Protein AF-A0A961RFS2-F1 (afdb_monomer)

Mean predicted aligned error: 8.81 Å

pLDDT: mean 84.56, std 9.55, range [59.19, 94.88]

Solvent-accessible surface area (backbone atoms only — not comparable to full-atom values): 3224 Å² total; per-residue (Å²): 130,66,68,69,62,55,53,53,52,51,53,56,58,58,59,62,74,71,72,76,81,74,84,87,85,52,72,32,68,48,68,76,58,35,57,54,49,30,68,72,28,65,96,77,54,73,58,41,81,103

Structure (mmCIF, N/CA/C/O backbone):
data_AF-A0A961RFS2-F1
#
_entry.id   AF-A0A961RFS2-F1
#
loop_
_atom_site.group_PDB
_atom_site.id
_atom_site.type_symbol
_atom_site.label_atom_id
_atom_site.label_alt_id
_atom_site.label_comp_id
_atom_site.label_asym_id
_atom_site.label_entity_id
_atom_site.label_seq_id
_atom_site.pdbx_PDB_ins_code
_atom_site.Cartn_x
_atom_site.Cartn_y
_atom_site.Cartn_z
_atom_site.occupancy
_atom_site.B_iso_or_equiv
_atom_site.auth_seq_id
_atom_site.auth_comp_id
_atom_site.auth_asym_id
_atom_site.auth_atom_id
_atom_site.pdbx_PDB_model_num
ATOM 1 N N . MET A 1 1 ? 31.054 -0.953 -34.710 1.00 59.19 1 MET A N 1
ATOM 2 C CA . MET A 1 1 ? 30.357 -1.636 -33.596 1.00 59.19 1 MET A CA 1
ATOM 3 C C . MET A 1 1 ? 29.073 -2.212 -34.168 1.00 59.19 1 MET A C 1
ATOM 5 O O . MET A 1 1 ? 28.323 -1.455 -34.765 1.00 59.19 1 MET A O 1
ATOM 9 N N . SER A 1 2 ? 28.866 -3.529 -34.117 1.00 74.12 2 SER A N 1
ATOM 10 C CA . SER A 1 2 ? 27.722 -4.162 -34.792 1.00 74.12 2 SER A CA 1
ATOM 11 C C . SER A 1 2 ? 26.388 -3.659 -34.213 1.00 74.12 2 SER A C 1
ATOM 13 O O . SER A 1 2 ? 26.259 -3.630 -32.985 1.00 74.12 2 SER A O 1
ATOM 15 N N . PRO A 1 3 ? 25.386 -3.307 -35.044 1.00 78.44 3 PRO A N 1
ATOM 16 C CA . PRO A 1 3 ? 24.119 -2.722 -34.582 1.00 78.44 3 PRO A CA 1
ATOM 17 C C . PRO A 1 3 ? 23.359 -3.652 -33.624 1.00 78.44 3 PRO A C 1
ATOM 19 O O . PRO A 1 3 ? 22.725 -3.193 -32.678 1.00 78.44 3 PRO A O 1
ATOM 22 N N . ALA A 1 4 ? 23.529 -4.968 -33.786 1.00 83.38 4 ALA A N 1
ATOM 23 C CA . ALA A 1 4 ? 22.974 -5.988 -32.900 1.00 83.38 4 ALA A CA 1
ATOM 24 C C . ALA A 1 4 ? 23.424 -5.841 -31.432 1.00 83.38 4 ALA A C 1
ATOM 26 O O . ALA A 1 4 ? 22.634 -6.047 -30.516 1.00 83.38 4 ALA A O 1
ATOM 27 N N . ARG A 1 5 ? 24.679 -5.434 -31.191 1.00 82.50 5 ARG A N 1
ATOM 28 C CA . ARG A 1 5 ? 25.207 -5.225 -29.830 1.00 82.50 5 ARG A CA 1
ATOM 29 C C . ARG A 1 5 ? 24.571 -4.006 -29.161 1.00 82.50 5 ARG A C 1
ATOM 31 O O . ARG A 1 5 ? 24.320 -4.033 -27.963 1.00 82.50 5 ARG A O 1
ATOM 38 N N . SER A 1 6 ? 24.301 -2.959 -29.942 1.00 83.44 6 SER A N 1
ATOM 39 C CA . SER A 1 6 ? 23.658 -1.734 -29.458 1.00 83.44 6 SER A CA 1
ATOM 40 C C . SER A 1 6 ? 22.188 -1.968 -29.108 1.00 83.44 6 SER A C 1
ATOM 42 O O . SER A 1 6 ? 21.755 -1.522 -28.049 1.00 83.44 6 SER A O 1
ATOM 44 N N . LEU A 1 7 ? 21.453 -2.731 -29.928 1.00 89.56 7 LEU A N 1
ATOM 45 C CA . LEU A 1 7 ? 20.077 -3.131 -29.609 1.00 89.56 7 LEU A CA 1
ATOM 46 C C . LEU A 1 7 ? 19.999 -3.990 -28.343 1.00 89.56 7 LEU A C 1
ATOM 48 O O . LEU A 1 7 ? 19.123 -3.773 -27.511 1.00 89.56 7 LEU A O 1
ATOM 52 N N . PHE A 1 8 ? 20.923 -4.937 -28.177 1.00 88.56 8 PHE A N 1
ATOM 53 C CA . PHE A 1 8 ? 20.954 -5.803 -26.999 1.00 88.56 8 PHE A CA 1
ATOM 54 C C . PHE A 1 8 ? 21.170 -5.012 -25.698 1.00 88.56 8 PHE A C 1
ATOM 56 O O . PHE A 1 8 ? 20.478 -5.242 -24.710 1.00 88.56 8 PHE A O 1
ATOM 63 N N . LEU A 1 9 ? 22.082 -4.035 -25.710 1.00 88.06 9 LEU A N 1
ATOM 64 C CA . LEU A 1 9 ? 22.322 -3.146 -24.568 1.00 88.06 9 LEU A CA 1
ATOM 65 C C . LEU A 1 9 ? 21.112 -2.252 -24.261 1.00 88.06 9 LEU A C 1
ATOM 67 O O . LEU A 1 9 ? 20.756 -2.097 -23.096 1.00 88.06 9 LEU A O 1
ATOM 71 N N . ALA A 1 10 ? 20.461 -1.698 -25.288 1.00 86.06 10 ALA A N 1
ATOM 72 C CA . ALA A 1 10 ? 19.263 -0.877 -25.114 1.00 86.06 10 ALA A CA 1
ATOM 73 C C . ALA A 1 10 ? 18.104 -1.680 -24.499 1.00 86.06 10 ALA A C 1
ATOM 75 O O . ALA A 1 10 ? 17.462 -1.209 -23.565 1.00 86.06 10 ALA A O 1
ATOM 76 N N . ALA A 1 11 ? 17.891 -2.918 -24.956 1.00 85.38 11 ALA A N 1
ATOM 77 C CA . ALA A 1 11 ? 16.881 -3.812 -24.394 1.00 85.38 11 ALA A CA 1
ATOM 78 C C . ALA A 1 11 ? 17.152 -4.143 -22.916 1.00 85.38 11 ALA A C 1
ATOM 80 O O . ALA A 1 11 ? 16.226 -4.150 -22.103 1.00 85.38 11 ALA A O 1
ATOM 81 N N . LEU A 1 12 ? 18.422 -4.362 -22.553 1.00 85.12 12 LEU A N 1
ATOM 82 C CA . LEU A 1 12 ? 18.814 -4.600 -21.164 1.00 85.12 12 LEU A CA 1
ATOM 83 C C . LEU A 1 12 ? 18.503 -3.382 -20.276 1.00 85.12 12 LEU A C 1
ATOM 85 O O . LEU A 1 12 ? 17.919 -3.543 -19.208 1.00 85.12 12 LEU A O 1
ATOM 89 N N . LEU A 1 13 ? 18.833 -2.169 -20.736 1.00 84.31 13 LEU A N 1
ATOM 90 C CA . LEU A 1 13 ? 18.563 -0.920 -20.009 1.00 84.31 13 LEU A CA 1
ATOM 91 C C . LEU A 1 13 ? 17.064 -0.618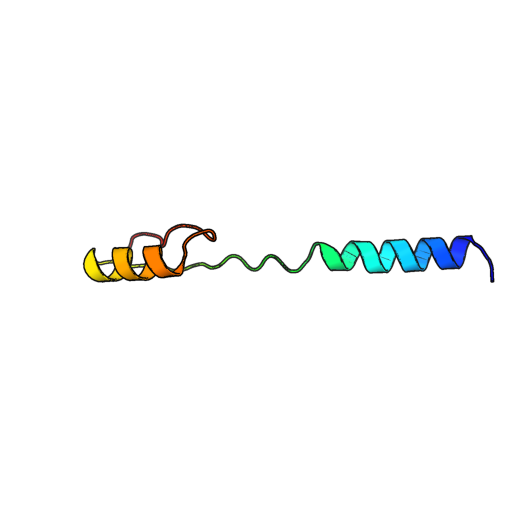 -19.873 1.00 84.31 13 LEU A C 1
ATOM 93 O O . LEU A 1 13 ? 16.635 -0.116 -18.841 1.00 84.31 13 LEU A O 1
ATOM 97 N N . SER A 1 14 ? 16.247 -0.924 -20.882 1.00 81.25 14 SER A N 1
ATOM 98 C CA . SER A 1 14 ? 14.795 -0.731 -20.787 1.00 81.25 14 SER A CA 1
ATOM 99 C C . SER A 1 14 ? 14.134 -1.698 -19.800 1.00 81.25 14 SER A C 1
ATOM 101 O O . SER A 1 1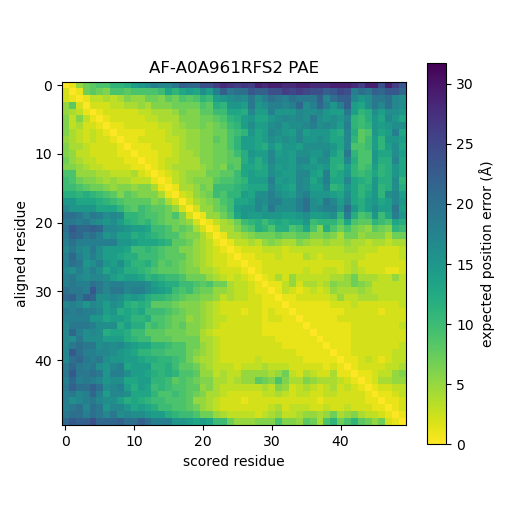4 ? 13.136 -1.342 -19.181 1.00 81.25 14 SER A O 1
ATOM 103 N N . SER A 1 15 ? 14.692 -2.900 -19.610 1.00 75.62 15 SER A N 1
ATOM 104 C CA . SER A 1 15 ? 14.137 -3.886 -18.671 1.00 75.62 15 SER A CA 1
ATOM 105 C C . SER A 1 15 ? 14.267 -3.481 -17.197 1.00 75.62 15 SER A C 1
ATOM 107 O O . SER A 1 15 ? 13.396 -3.815 -16.397 1.00 75.62 15 SER A O 1
ATOM 109 N N . THR A 1 16 ? 15.300 -2.715 -16.830 1.00 72.44 16 THR A N 1
ATOM 110 C CA . THR A 1 16 ? 15.513 -2.265 -15.442 1.00 72.44 16 THR A CA 1
ATOM 111 C C . THR A 1 16 ? 14.635 -1.075 -15.058 1.00 72.44 16 THR A C 1
ATOM 113 O O . THR A 1 16 ? 14.413 -0.835 -13.874 1.00 72.44 16 THR A O 1
ATOM 116 N N . ALA A 1 17 ? 14.084 -0.348 -16.035 1.00 67.81 17 ALA A N 1
ATOM 117 C CA . ALA A 1 17 ? 13.197 0.787 -15.785 1.00 67.81 17 ALA A CA 1
ATOM 118 C C . ALA A 1 17 ? 11.840 0.376 -15.179 1.00 67.81 17 ALA A C 1
ATOM 120 O O . ALA A 1 17 ? 11.157 1.210 -14.593 1.00 67.81 17 ALA A O 1
ATOM 121 N N . PHE A 1 18 ? 11.448 -0.898 -15.294 1.00 66.12 18 PHE A N 1
ATOM 122 C CA . PHE A 1 18 ? 10.136 -1.385 -14.851 1.00 66.12 18 PHE A CA 1
ATOM 123 C C . PHE A 1 18 ? 10.134 -1.982 -13.430 1.00 66.12 18 PHE A C 1
ATOM 125 O O . PHE A 1 18 ? 9.074 -2.267 -12.880 1.00 66.12 18 PHE A O 1
ATOM 132 N N . THR A 1 19 ? 11.301 -2.197 -12.811 1.00 64.19 19 THR A N 1
ATOM 133 C CA . THR A 1 19 ? 11.429 -3.101 -11.650 1.00 64.19 19 THR A CA 1
ATOM 134 C C . THR A 1 19 ? 11.414 -2.424 -10.275 1.00 64.19 19 THR A C 1
ATOM 136 O O . THR A 1 19 ? 11.727 -3.079 -9.287 1.00 64.19 19 THR A O 1
ATOM 139 N N . ALA A 1 20 ? 11.066 -1.137 -10.167 1.00 64.75 20 ALA A N 1
ATOM 140 C CA . ALA A 1 20 ? 11.184 -0.382 -8.909 1.00 64.75 20 ALA A CA 1
ATOM 141 C C . ALA A 1 20 ? 9.845 0.056 -8.277 1.00 64.75 20 ALA A C 1
ATOM 143 O O . ALA A 1 20 ? 9.816 1.004 -7.495 1.00 64.75 20 ALA A O 1
ATOM 144 N N . HIS A 1 21 ? 8.736 -0.630 -8.571 1.00 67.56 21 HIS A N 1
ATOM 145 C CA . HIS A 1 21 ? 7.477 -0.424 -7.846 1.00 67.56 21 HIS A CA 1
ATOM 146 C C . HIS A 1 21 ? 7.480 -1.234 -6.542 1.00 67.56 21 HIS A C 1
ATOM 148 O O . HIS A 1 21 ? 7.075 -2.394 -6.518 1.00 67.56 21 HIS A O 1
A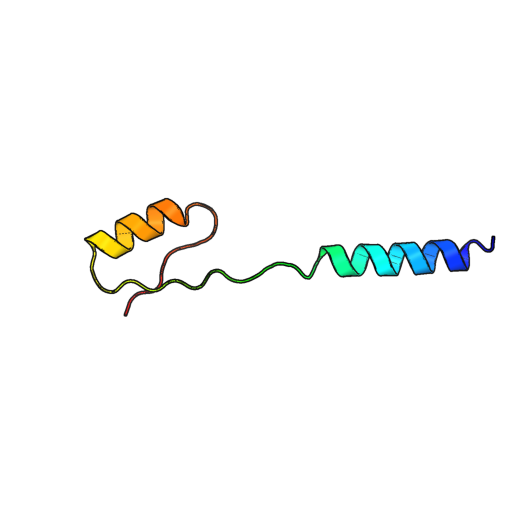TOM 154 N N . ALA A 1 22 ? 7.964 -0.631 -5.456 1.00 70.94 22 ALA A N 1
ATOM 155 C CA . ALA A 1 22 ? 7.777 -1.177 -4.116 1.00 70.94 22 ALA A CA 1
ATOM 156 C C . ALA A 1 22 ? 6.379 -0.794 -3.609 1.00 70.94 22 ALA A C 1
ATOM 158 O O . ALA A 1 22 ? 6.062 0.389 -3.485 1.00 70.94 22 ALA A O 1
ATOM 159 N N . GLU A 1 23 ? 5.538 -1.790 -3.333 1.00 76.81 23 GLU A N 1
ATOM 160 C CA . GLU A 1 23 ? 4.216 -1.575 -2.745 1.00 76.81 23 GLU A CA 1
ATOM 161 C C . GLU A 1 23 ? 4.367 -1.009 -1.324 1.00 76.81 23 GLU A C 1
ATOM 163 O O . GLU A 1 23 ? 4.964 -1.636 -0.444 1.00 76.81 23 GLU A O 1
ATOM 168 N N . VAL A 1 24 ? 3.834 0.191 -1.092 1.00 80.44 24 VAL A N 1
ATOM 169 C CA . VAL A 1 24 ? 3.817 0.804 0.240 1.00 80.44 24 VAL A CA 1
ATOM 170 C C . VAL A 1 24 ? 2.652 0.212 1.027 1.00 80.44 24 VAL A C 1
ATOM 172 O O . VAL A 1 24 ? 1.495 0.545 0.786 1.00 80.44 24 VAL A O 1
ATOM 175 N N . ARG A 1 25 ? 2.957 -0.668 1.987 1.00 87.75 25 ARG A N 1
ATOM 176 C CA . ARG A 1 25 ? 1.951 -1.352 2.810 1.00 87.75 25 ARG A CA 1
ATOM 177 C C . ARG A 1 25 ? 1.942 -0.812 4.239 1.00 87.75 25 ARG A C 1
ATOM 179 O O . ARG A 1 25 ? 2.775 -1.194 5.059 1.00 87.75 25 ARG A O 1
ATOM 186 N N . ALA A 1 26 ? 0.970 0.045 4.538 1.00 88.69 26 ALA A N 1
ATOM 187 C CA . ALA A 1 26 ? 0.701 0.564 5.878 1.00 88.69 26 ALA A CA 1
ATOM 188 C C . ALA A 1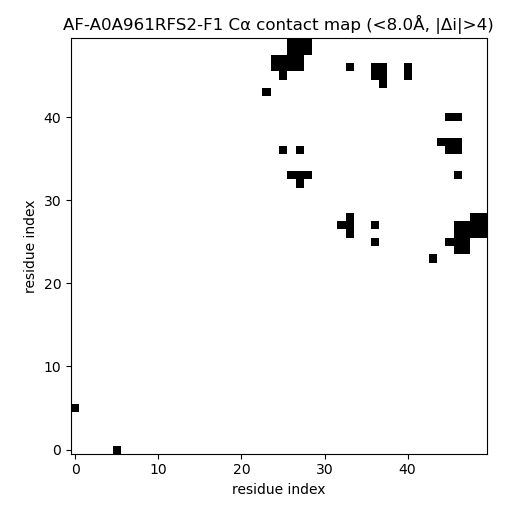 26 ? -0.659 0.068 6.392 1.00 88.69 26 ALA A C 1
ATOM 190 O O . ALA A 1 26 ? -1.592 -0.116 5.611 1.00 88.69 26 ALA A O 1
ATOM 191 N N . V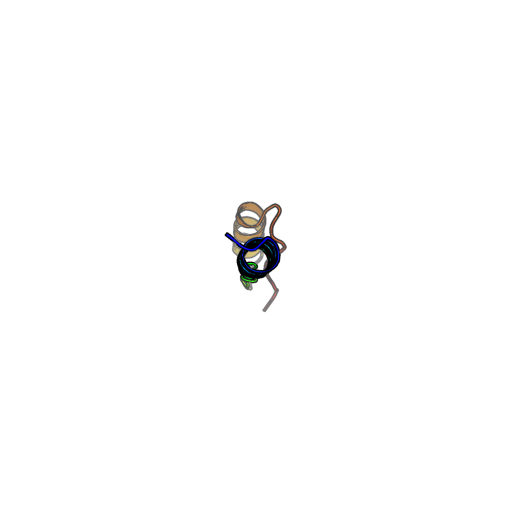AL A 1 27 ? -0.776 -0.140 7.706 1.00 92.12 27 VAL A N 1
ATOM 192 C CA . VAL A 1 27 ? -2.038 -0.493 8.376 1.00 92.12 27 VAL A CA 1
ATOM 193 C C . VAL A 1 27 ? -2.256 0.401 9.590 1.00 92.12 27 VAL A C 1
ATOM 195 O O . VAL A 1 27 ? -1.311 0.714 10.314 1.00 92.12 27 VAL A O 1
ATOM 198 N N . ALA A 1 28 ? -3.499 0.813 9.817 1.00 93.69 28 ALA A N 1
ATOM 199 C CA . ALA A 1 28 ? -3.884 1.647 10.945 1.00 93.69 28 ALA A CA 1
ATOM 200 C C . ALA A 1 28 ? -5.197 1.141 11.549 1.00 93.69 28 ALA A C 1
ATOM 202 O O . ALA A 1 28 ? -6.149 0.853 10.831 1.00 93.69 28 ALA A O 1
ATOM 203 N N . SER A 1 29 ? -5.249 1.051 12.880 1.00 93.31 29 SER A N 1
ATOM 204 C CA . SER A 1 29 ? -6.409 0.486 13.588 1.00 93.31 29 SER A CA 1
ATOM 205 C C . SER A 1 29 ? -7.434 1.544 14.012 1.00 93.31 29 SER A C 1
ATOM 207 O O . SER A 1 29 ? -8.640 1.319 13.977 1.00 93.31 29 SER A O 1
ATOM 209 N N . ILE A 1 30 ? -6.972 2.738 14.398 1.00 93.81 30 ILE A N 1
ATOM 210 C CA . ILE A 1 30 ? -7.845 3.794 14.926 1.00 93.81 30 ILE A CA 1
ATOM 211 C C . ILE A 1 30 ? -8.011 4.944 13.936 1.00 93.81 30 ILE A C 1
ATOM 213 O O . ILE A 1 30 ? -7.064 5.332 13.250 1.00 93.81 30 ILE A O 1
ATOM 217 N N . LYS A 1 31 ? -9.205 5.548 13.920 1.00 88.88 31 LYS A N 1
ATOM 218 C CA . LYS A 1 31 ? -9.565 6.623 12.976 1.00 88.88 31 LYS A CA 1
ATOM 219 C C . LYS A 1 31 ? -8.566 7.789 12.931 1.00 88.88 31 LYS A C 1
ATOM 221 O O . LYS A 1 31 ? -8.176 8.142 11.824 1.00 88.88 31 LYS A O 1
ATOM 226 N N . PRO A 1 32 ? -8.099 8.365 14.060 1.00 93.38 32 PRO A N 1
ATOM 227 C CA . PRO A 1 32 ? -7.178 9.499 13.993 1.00 93.38 32 PRO A CA 1
ATOM 228 C C . PRO A 1 32 ? -5.871 9.147 13.278 1.00 93.38 32 PRO A C 1
ATOM 230 O O . PRO A 1 32 ? -5.363 9.940 12.499 1.00 93.38 32 PRO A O 1
ATOM 233 N N . VAL A 1 33 ? -5.349 7.939 13.502 1.00 94.50 33 VAL A N 1
ATOM 234 C CA . VAL A 1 33 ? -4.093 7.491 12.887 1.00 94.50 33 VAL A CA 1
ATOM 235 C C . VAL A 1 33 ? -4.311 7.111 11.427 1.00 94.50 33 VAL A C 1
ATOM 237 O O . VAL A 1 33 ? -3.497 7.471 10.587 1.00 94.50 33 VAL A O 1
ATOM 240 N N . HIS A 1 34 ? -5.427 6.457 11.103 1.00 94.75 34 HIS A N 1
ATOM 241 C CA . HIS A 1 34 ? -5.787 6.143 9.722 1.00 94.75 34 HIS A CA 1
ATOM 242 C C . HIS A 1 34 ? -5.884 7.413 8.865 1.00 94.75 34 HIS A C 1
ATOM 244 O O . HIS A 1 34 ? -5.241 7.482 7.826 1.00 94.75 34 HIS A O 1
ATOM 250 N N . SER A 1 35 ? -6.588 8.452 9.331 1.00 93.19 35 SER A N 1
ATOM 251 C CA . SER A 1 35 ? -6.714 9.718 8.595 1.00 93.19 35 SER A CA 1
ATOM 252 C C . SER A 1 35 ? -5.381 10.447 8.403 1.00 93.19 35 SER A C 1
ATOM 254 O O . SER A 1 35 ? -5.155 11.034 7.350 1.00 93.19 35 SER A O 1
ATOM 256 N N . LEU A 1 36 ? -4.485 10.403 9.395 1.00 94.88 36 LEU A N 1
ATOM 257 C CA . LEU A 1 36 ? -3.151 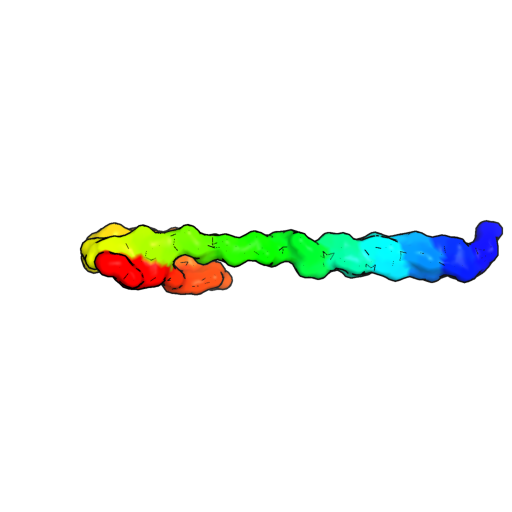10.998 9.269 1.00 94.88 36 LEU A CA 1
ATOM 258 C C . LEU A 1 36 ? -2.285 10.244 8.254 1.00 94.88 36 LEU A C 1
ATOM 260 O O . LEU A 1 36 ? -1.588 10.866 7.460 1.00 94.88 36 LEU A O 1
ATOM 264 N N . VAL A 1 37 ? -2.333 8.911 8.271 1.00 94.31 37 VAL A N 1
ATOM 265 C CA . VAL A 1 37 ? -1.562 8.075 7.343 1.00 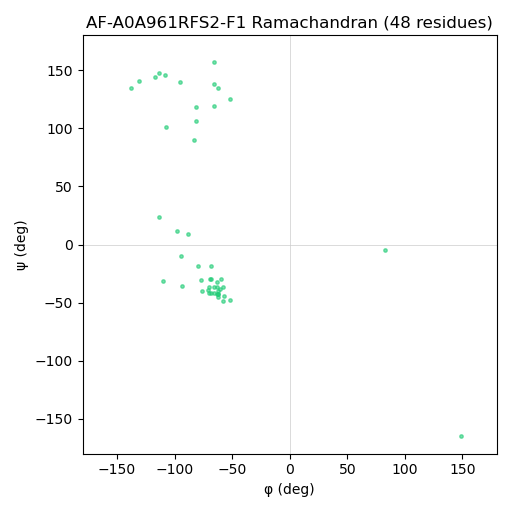94.31 37 VAL A CA 1
ATOM 266 C C . VAL A 1 37 ? -2.120 8.179 5.921 1.00 94.31 37 VAL A C 1
ATOM 268 O O . VAL A 1 37 ? -1.334 8.302 4.989 1.00 94.31 37 VAL A O 1
ATOM 271 N N . ALA A 1 38 ? -3.443 8.228 5.753 1.00 93.44 38 ALA A N 1
ATOM 272 C CA . ALA A 1 38 ? -4.098 8.465 4.466 1.00 93.44 38 ALA A CA 1
ATOM 273 C C . ALA A 1 38 ? -3.650 9.791 3.830 1.00 93.44 38 ALA A C 1
ATOM 275 O O . ALA A 1 38 ? -3.274 9.821 2.664 1.00 93.44 38 ALA A O 1
ATOM 276 N N . ALA A 1 39 ? -3.580 10.868 4.623 1.00 94.62 39 ALA A N 1
ATOM 277 C CA . ALA A 1 39 ? -3.089 12.162 4.149 1.00 94.62 39 ALA A CA 1
ATOM 278 C C . ALA A 1 39 ? -1.613 12.125 3.702 1.00 94.62 39 ALA A C 1
ATOM 280 O O . ALA A 1 39 ? -1.228 12.836 2.782 1.00 94.62 39 ALA A O 1
ATOM 281 N N . VAL A 1 40 ? -0.774 11.294 4.329 1.00 93.56 40 VAL A N 1
ATOM 282 C CA . VAL A 1 40 ? 0.631 11.106 3.917 1.00 93.56 40 VAL A CA 1
ATOM 283 C C . VAL A 1 40 ? 0.748 10.206 2.681 1.00 93.56 40 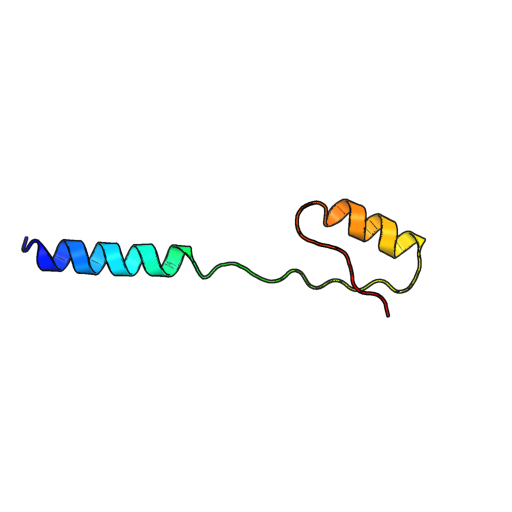VAL A C 1
ATOM 285 O O . VAL A 1 40 ? 1.675 10.364 1.891 1.00 93.56 40 VAL A O 1
ATOM 288 N N . MET A 1 41 ? -0.178 9.262 2.510 1.00 92.50 41 MET A N 1
ATOM 289 C CA . MET A 1 41 ? -0.203 8.293 1.409 1.00 92.50 41 MET A CA 1
ATOM 290 C C . MET A 1 41 ? -0.956 8.787 0.163 1.00 92.50 41 MET A C 1
ATOM 292 O O . MET A 1 41 ? -1.162 8.006 -0.771 1.00 92.50 41 MET A O 1
ATOM 296 N N . GLU A 1 42 ? -1.339 10.065 0.111 1.00 91.50 42 GLU A N 1
ATOM 297 C CA . GLU A 1 42 ? -2.047 10.654 -1.027 1.00 91.50 42 GLU A CA 1
ATOM 298 C C . GLU A 1 42 ? -1.307 10.379 -2.353 1.00 91.50 42 GLU A C 1
ATOM 300 O O . GLU A 1 42 ? -0.114 10.641 -2.501 1.00 91.50 42 GLU A O 1
ATOM 305 N N . GLY A 1 43 ? -2.016 9.794 -3.325 1.00 86.38 43 GLY A N 1
ATOM 306 C CA . GLY A 1 43 ? -1.458 9.406 -4.628 1.00 86.38 43 GLY A CA 1
ATOM 307 C C . GLY A 1 43 ? -0.724 8.057 -4.661 1.00 86.38 43 GLY A C 1
ATOM 308 O O . GLY A 1 43 ? -0.355 7.605 -5.744 1.00 86.38 43 GLY A O 1
ATOM 309 N N . VAL A 1 44 ? -0.551 7.390 -3.515 1.00 87.38 44 VAL A N 1
ATOM 310 C CA . VAL A 1 44 ? 0.082 6.061 -3.397 1.00 87.38 44 VAL A CA 1
ATOM 311 C C . VAL A 1 44 ? -0.939 4.976 -3.027 1.00 87.38 44 VAL A C 1
ATOM 313 O O . VAL A 1 44 ? -0.798 3.833 -3.459 1.00 87.38 44 VAL A O 1
ATOM 316 N N . GLY A 1 45 ? -1.989 5.322 -2.275 1.00 87.12 45 GLY A N 1
ATOM 317 C CA . GLY A 1 45 ? -3.061 4.410 -1.864 1.00 87.12 45 GLY A CA 1
ATOM 318 C C . GLY A 1 45 ? -3.644 4.789 -0.500 1.00 87.12 45 GLY A C 1
ATOM 319 O O . GLY A 1 45 ? -3.391 5.877 -0.000 1.00 87.12 45 GLY A O 1
ATOM 320 N N . GLU A 1 46 ? -4.392 3.877 0.120 1.00 92.12 46 GLU A N 1
ATOM 321 C CA . GLU A 1 46 ? -4.968 4.055 1.464 1.00 92.12 46 GLU A CA 1
ATOM 322 C C . GLU A 1 46 ? -4.395 3.011 2.443 1.00 92.12 46 GLU A C 1
ATOM 324 O O . GLU A 1 46 ? -4.162 1.863 2.043 1.00 92.12 46 GLU A O 1
ATOM 329 N N . PRO A 1 47 ? -4.170 3.356 3.725 1.00 92.94 47 PRO A N 1
ATOM 330 C CA . PRO A 1 47 ? -3.743 2.394 4.731 1.00 92.94 47 PRO A CA 1
ATOM 331 C C . PRO A 1 47 ? -4.831 1.350 5.013 1.00 92.94 47 PRO A C 1
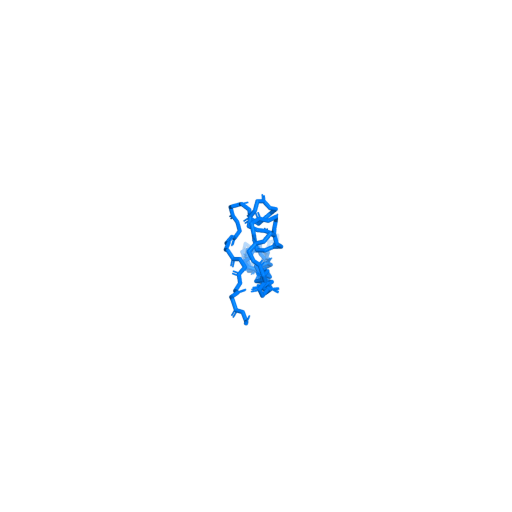ATOM 333 O O . PRO A 1 47 ? -6.008 1.667 5.177 1.00 92.94 47 PRO A O 1
ATOM 336 N N . GLY A 1 48 ? -4.429 0.087 5.141 1.00 90.69 48 GLY A N 1
ATOM 337 C CA . GLY A 1 48 ? -5.337 -1.002 5.498 1.00 90.69 48 GLY A CA 1
ATOM 338 C C . GLY A 1 48 ? -5.891 -0.868 6.920 1.00 90.69 48 GLY A C 1
ATOM 339 O O . GLY A 1 48 ? -5.278 -0.242 7.789 1.00 90.69 48 GLY A O 1
ATOM 340 N N . LEU A 1 49 ? -7.043 -1.492 7.166 1.00 86.81 49 LEU A N 1
ATOM 341 C CA . LEU A 1 49 ? -7.661 -1.571 8.490 1.00 86.81 49 LEU A CA 1
ATOM 342 C C . LEU A 1 49 ? -7.283 -2.883 9.183 1.00 86.81 49 LEU A C 1
ATOM 344 O O . LEU A 1 49 ? -7.247 -3.937 8.542 1.00 86.81 49 LEU A O 1
ATOM 348 N N . ILE A 1 50 ? -7.023 -2.794 10.487 1.00 79.81 50 ILE A N 1
ATOM 349 C CA . ILE A 1 50 ? -6.801 -3.926 11.399 1.00 79.81 50 ILE A CA 1
ATOM 350 C C . ILE A 1 50 ? -7.699 -3.815 12.627 1.00 79.81 50 ILE A C 1
ATOM 352 O O . ILE A 1 50 ? -7.787 -2.700 13.201 1.00 79.81 50 ILE A O 1
#

Secondary structure (DSSP, 8-state):
--HHHHHHHHHHHHHHTTS-------EE-SHHHHHHHHHHSTTT--PEE-

Radius of gyration: 20.14 Å; Cα contacts (8 Å, |Δi|>4): 31; chains: 1; bounding box: 40×18×50 Å

Foldseek 3Di:
DDVVVVVVVVVVVVVVVPPPDDQDAAADADDVVQVVVQVVCVPRDGYHYD

Sequence (50 aa):
MSPARSLFLAALLSSTAFTAHAEVRAVASIKPVHSLVAAVMEGVGEPGLI